Protein AF-I4VJ52-F1 (afdb_monomer)

Foldseek 3Di:
DVLQLLFAKWWKFFFDDPDQDDDPQADEPDSSCVLQRQFPDWDWDWDQDPVGIWIWIFRAHPVQDRRIIITDFPRTPVVSVVVVNVVDDDDDRDVPHDPDPPGQTAAIATWHWDWDDDPSGIYIYIGFDQDDDPRRVVVSVVVCVVSVHYYDHDDHD

Sequence (157 aa):
MRRLPALGCVLYLPGECADTRSPPGWLLGSADLQPLLRTHWLAEVGEVTTEGPREWIECVDVRGATQARLHLLPDTDYLAWDRLLAAGEGVEPPVGWRMSRRFQPRSARLCCFAWRALAGLRVFDGRLASVASMAGQRVAGQVARAEALPLERMAGV

Mean predicted aligned error: 4.53 Å

Structure (mmCIF, N/CA/C/O backbone):
data_AF-I4VJ52-F1
#
_entry.id   AF-I4VJ52-F1
#
loop_
_atom_site.group_PDB
_atom_site.id
_atom_site.type_symbol
_atom_site.label_atom_id
_atom_site.label_alt_id
_atom_site.label_comp_id
_atom_site.label_asym_id
_atom_site.label_entity_id
_atom_site.label_seq_id
_atom_site.pdbx_PDB_ins_code
_atom_site.Cartn_x
_atom_site.Cartn_y
_atom_site.Cartn_z
_atom_site.occupancy
_atom_site.B_iso_or_equiv
_atom_site.auth_seq_id
_atom_site.auth_comp_id
_atom_site.auth_asym_id
_atom_site.auth_atom_id
_atom_site.pdbx_PDB_model_num
ATOM 1 N N . MET A 1 1 ? -7.397 4.352 5.737 1.00 80.25 1 MET A N 1
ATOM 2 C CA . MET A 1 1 ? -7.126 2.964 6.197 1.00 80.25 1 MET A CA 1
ATOM 3 C C . MET A 1 1 ? -8.234 1.949 5.905 1.00 80.25 1 MET A C 1
ATOM 5 O O . MET A 1 1 ? -7.921 0.920 5.326 1.00 80.25 1 MET A O 1
ATOM 9 N N . ARG A 1 2 ? -9.518 2.192 6.230 1.00 84.81 2 ARG A N 1
ATOM 10 C CA . ARG A 1 2 ? -10.614 1.217 5.968 1.00 84.81 2 ARG A CA 1
ATOM 11 C C . ARG A 1 2 ? -10.839 0.854 4.490 1.00 84.81 2 ARG A C 1
ATOM 13 O O . ARG A 1 2 ? -11.455 -0.163 4.210 1.00 84.81 2 ARG A 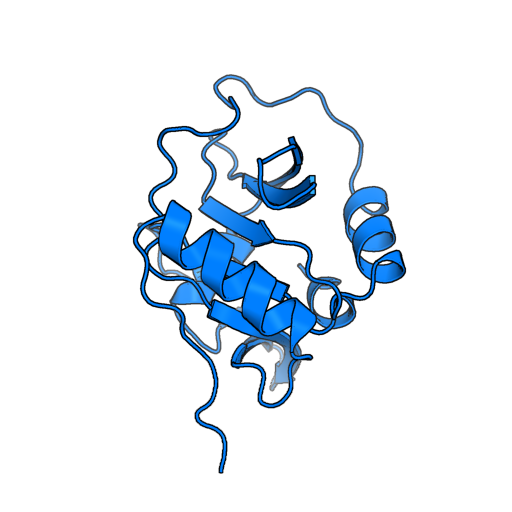O 1
ATOM 20 N N . ARG A 1 3 ? -10.357 1.688 3.565 1.00 90.94 3 ARG A N 1
ATOM 21 C CA . ARG A 1 3 ? -10.479 1.500 2.111 1.00 90.94 3 ARG A CA 1
ATOM 22 C C . ARG A 1 3 ? -9.344 0.668 1.500 1.00 90.94 3 ARG A C 1
ATOM 24 O O . ARG A 1 3 ? -9.490 0.214 0.377 1.00 90.94 3 ARG A O 1
ATOM 31 N N . LEU A 1 4 ? -8.254 0.423 2.238 1.00 92.81 4 LEU A N 1
ATOM 32 C CA . LEU A 1 4 ? -7.091 -0.319 1.735 1.00 92.81 4 LEU A CA 1
ATOM 33 C C . LEU A 1 4 ? -7.408 -1.742 1.237 1.00 92.81 4 LEU A C 1
ATOM 35 O O . LEU A 1 4 ? -6.826 -2.130 0.231 1.00 92.81 4 LEU A O 1
ATOM 39 N N . PRO A 1 5 ? -8.331 -2.516 1.849 1.00 93.81 5 PRO A N 1
ATOM 40 C CA . PRO A 1 5 ? -8.693 -3.834 1.318 1.00 93.81 5 PRO A CA 1
ATOM 41 C C . PRO A 1 5 ? -9.273 -3.819 -0.093 1.00 93.81 5 PRO A C 1
ATOM 43 O O . PRO A 1 5 ? -9.177 -4.819 -0.795 1.00 93.81 5 PRO A O 1
ATOM 46 N N . ALA A 1 6 ? -9.882 -2.705 -0.512 1.00 94.44 6 ALA A N 1
ATOM 47 C CA . ALA A 1 6 ? -10.479 -2.600 -1.837 1.00 94.44 6 ALA A CA 1
ATOM 48 C C . ALA A 1 6 ? -9.430 -2.476 -2.951 1.00 94.44 6 ALA A C 1
ATOM 50 O O . ALA A 1 6 ? -9.772 -2.699 -4.101 1.00 94.44 6 ALA A O 1
ATOM 51 N N . LEU A 1 7 ? -8.171 -2.153 -2.625 1.00 95.12 7 LEU A N 1
ATOM 52 C CA . LEU A 1 7 ? -7.098 -2.000 -3.612 1.00 95.12 7 LEU A CA 1
ATOM 53 C C . LEU A 1 7 ? -6.710 -3.323 -4.289 1.00 95.12 7 LEU A C 1
ATOM 55 O O . LEU A 1 7 ? -6.032 -3.309 -5.310 1.00 95.12 7 LEU A O 1
ATOM 59 N N . GLY A 1 8 ? -7.089 -4.471 -3.722 1.00 93.56 8 GLY A N 1
ATOM 60 C CA . GLY A 1 8 ? -6.570 -5.758 -4.173 1.00 93.56 8 GLY A CA 1
ATOM 61 C C . GLY A 1 8 ? -5.087 -5.903 -3.826 1.00 93.56 8 GLY A C 1
ATOM 62 O O . GLY A 1 8 ? -4.703 -5.708 -2.669 1.00 93.56 8 GLY A O 1
ATOM 63 N N . CYS A 1 9 ? -4.267 -6.275 -4.812 1.00 94.94 9 CYS A N 1
ATOM 64 C CA . CYS A 1 9 ? -2.833 -6.489 -4.630 1.00 94.94 9 CYS A CA 1
ATOM 65 C C . CYS A 1 9 ? -2.053 -5.192 -4.853 1.00 94.94 9 CYS A C 1
ATOM 67 O O . CYS A 1 9 ? -2.191 -4.545 -5.889 1.00 94.94 9 CYS A O 1
ATOM 69 N N . VAL A 1 10 ? -1.175 -4.853 -3.913 1.00 96.88 10 VAL A N 1
ATOM 70 C CA . VAL A 1 10 ? -0.243 -3.723 -4.013 1.00 96.88 10 VAL A CA 1
ATOM 71 C C . VAL A 1 10 ? 1.154 -4.155 -3.590 1.00 96.88 10 VAL A C 1
ATOM 73 O O . VAL A 1 10 ? 1.332 -5.177 -2.920 1.00 96.88 10 VAL A O 1
ATOM 76 N N . LEU A 1 11 ? 2.159 -3.360 -3.949 1.00 97.38 11 LEU A N 1
ATOM 77 C CA . LEU A 1 11 ? 3.478 -3.489 -3.343 1.00 97.38 11 LEU A CA 1
ATOM 78 C C . LEU A 1 11 ? 3.587 -2.505 -2.174 1.00 97.38 11 LEU A C 1
ATOM 80 O O . LEU A 1 11 ? 3.610 -1.290 -2.358 1.00 97.38 11 LEU A O 1
ATOM 84 N N . TYR A 1 12 ? 3.656 -3.049 -0.966 1.00 97.50 12 TYR A N 1
ATOM 85 C CA . TYR A 1 12 ? 3.771 -2.305 0.277 1.00 97.50 12 TYR A CA 1
ATOM 86 C C . TYR A 1 12 ? 5.220 -2.223 0.750 1.00 97.50 12 TYR A C 1
ATOM 88 O O . TYR A 1 12 ? 5.874 -3.245 0.952 1.00 97.50 12 TYR A O 1
ATOM 96 N N . LEU A 1 13 ? 5.702 -1.004 0.971 1.00 96.81 13 LEU A N 1
ATOM 97 C CA . LEU A 1 13 ? 7.017 -0.714 1.530 1.00 96.81 13 LEU A CA 1
ATOM 98 C C . LEU A 1 13 ? 6.825 -0.057 2.908 1.00 96.81 13 LEU A C 1
ATOM 100 O O . LEU A 1 13 ? 6.537 1.144 2.968 1.00 96.81 13 LEU A O 1
ATOM 104 N N . PRO A 1 14 ? 6.937 -0.804 4.023 1.00 95.50 14 PRO A N 1
ATOM 105 C CA . PRO A 1 14 ? 6.915 -0.226 5.363 1.00 95.50 14 PRO A CA 1
ATOM 106 C C . PRO A 1 14 ? 8.232 0.494 5.669 1.00 95.50 14 PRO A C 1
ATOM 108 O O . PRO A 1 14 ? 9.314 -0.063 5.471 1.00 95.50 14 PRO A O 1
ATOM 111 N N . GLY A 1 15 ? 8.148 1.716 6.189 1.00 92.31 15 GLY A N 1
ATOM 112 C CA . GLY A 1 15 ? 9.276 2.392 6.825 1.00 92.31 15 GLY A CA 1
ATOM 113 C C . GLY A 1 15 ? 9.446 1.987 8.285 1.00 92.31 15 GLY A C 1
ATOM 114 O O . GLY A 1 15 ? 8.669 1.210 8.846 1.00 92.31 15 GLY A O 1
ATOM 115 N N . GLU A 1 16 ? 10.462 2.553 8.926 1.00 85.69 16 GLU A N 1
ATOM 116 C CA . GLU A 1 16 ? 10.641 2.408 10.366 1.00 85.69 16 GLU A CA 1
ATOM 117 C C . GLU A 1 16 ? 9.589 3.203 11.142 1.00 85.69 16 GLU A C 1
ATOM 119 O O . GLU A 1 16 ? 9.484 4.421 11.014 1.00 85.69 16 GLU A O 1
ATOM 124 N N . CYS A 1 17 ? 8.839 2.514 12.004 1.00 81.44 17 CYS A N 1
ATOM 125 C CA . CYS A 1 17 ? 7.945 3.156 12.957 1.00 81.44 17 CYS A CA 1
ATOM 126 C C . CYS A 1 17 ? 8.469 2.940 14.377 1.00 81.44 17 CYS A C 1
ATOM 128 O O . CYS A 1 17 ? 8.435 1.824 14.894 1.00 81.44 17 CYS A O 1
ATOM 130 N N . ALA A 1 18 ? 8.932 4.016 15.018 1.00 77.25 18 ALA A N 1
ATOM 131 C CA . ALA A 1 18 ? 9.420 3.954 16.395 1.00 77.25 18 ALA A CA 1
ATOM 132 C C . ALA A 1 18 ? 8.300 3.652 17.411 1.00 77.25 18 ALA A C 1
ATOM 134 O O . ALA A 1 18 ? 8.554 3.027 18.438 1.00 77.25 18 ALA A O 1
ATOM 135 N N . ASP A 1 19 ? 7.057 4.077 17.140 1.00 81.94 19 ASP A N 1
ATOM 136 C CA . ASP A 1 19 ? 5.917 3.830 18.032 1.00 81.94 19 ASP A CA 1
ATOM 137 C C . ASP A 1 19 ? 5.071 2.639 17.563 1.00 81.94 19 ASP A C 1
ATOM 139 O O . ASP A 1 19 ? 4.121 2.784 16.784 1.00 81.94 19 ASP A O 1
ATOM 143 N N . THR A 1 20 ? 5.390 1.474 18.124 1.00 81.62 20 THR A N 1
ATOM 144 C CA . THR A 1 20 ? 4.750 0.175 17.869 1.00 81.62 20 THR A CA 1
ATOM 145 C C . THR A 1 20 ? 3.390 -0.004 18.547 1.00 81.62 20 THR A C 1
ATOM 147 O O . THR A 1 20 ? 2.761 -1.053 18.406 1.00 81.62 20 THR A O 1
ATOM 150 N N . ARG A 1 21 ? 2.895 0.993 19.294 1.00 84.31 21 ARG A N 1
ATOM 151 C CA . ARG A 1 21 ? 1.606 0.875 19.988 1.00 84.31 21 ARG A CA 1
ATOM 152 C C . ARG A 1 21 ? 0.455 1.032 19.005 1.00 84.31 21 ARG A C 1
ATOM 154 O O . ARG A 1 21 ? 0.299 2.069 18.361 1.00 84.31 21 ARG A O 1
ATOM 161 N N . SER A 1 22 ? -0.407 0.028 18.921 1.00 83.94 22 SER A N 1
ATOM 162 C CA . SER A 1 22 ? -1.643 0.152 18.149 1.00 83.94 22 SER A CA 1
ATOM 163 C C . SER A 1 22 ? -2.578 1.196 18.787 1.00 83.94 22 SER A C 1
ATOM 165 O O . SER A 1 22 ? -2.686 1.249 20.015 1.00 83.94 22 SER A O 1
ATOM 167 N N . PRO A 1 23 ? -3.262 2.041 17.991 1.00 84.19 23 PRO A N 1
ATOM 168 C CA . PRO A 1 23 ? -4.276 2.949 18.514 1.00 84.19 23 PRO A CA 1
ATOM 169 C C . PRO A 1 23 ? -5.400 2.187 19.240 1.00 84.19 23 PRO A C 1
ATOM 171 O O . PRO A 1 23 ? -5.693 1.043 18.880 1.00 84.19 23 PRO A O 1
ATOM 174 N N . PRO A 1 24 ? -6.098 2.810 20.206 1.00 87.69 24 PRO A N 1
ATOM 175 C CA . PRO A 1 24 ? -7.189 2.160 20.925 1.00 87.69 24 PRO A CA 1
ATOM 176 C C . PRO A 1 24 ? -8.251 1.547 19.996 1.00 87.69 24 PRO A C 1
ATOM 178 O O . PRO A 1 24 ? -8.702 2.158 19.018 1.00 87.69 24 PRO A O 1
ATOM 181 N N . GLY A 1 25 ? -8.657 0.314 20.308 1.00 89.88 25 GLY A N 1
ATOM 182 C CA . GLY A 1 25 ? -9.644 -0.437 19.530 1.00 89.88 25 GLY A CA 1
ATOM 183 C C . GLY A 1 25 ? -9.121 -1.000 18.205 1.00 89.88 25 GLY A C 1
ATOM 184 O O . GLY A 1 25 ? -9.934 -1.359 17.349 1.00 89.88 25 GLY A O 1
ATOM 185 N N . TRP A 1 26 ? -7.799 -1.053 18.014 1.00 90.56 26 TRP A N 1
ATOM 186 C CA . TRP A 1 26 ? -7.155 -1.703 16.876 1.00 90.56 26 TRP A CA 1
ATOM 187 C C . TRP A 1 26 ? -6.261 -2.857 17.300 1.00 90.56 26 TRP A C 1
ATOM 189 O O . TRP A 1 26 ? -5.555 -2.779 18.301 1.00 90.56 26 TRP A O 1
ATOM 199 N N . LEU A 1 27 ? -6.261 -3.895 16.473 1.00 92.38 27 LEU A N 1
ATOM 200 C CA . LEU A 1 27 ? -5.335 -5.011 16.535 1.00 92.38 27 LEU A CA 1
ATOM 201 C C . LEU A 1 27 ? -4.680 -5.166 15.161 1.00 92.38 27 LEU A C 1
ATOM 203 O O . LEU A 1 27 ? -5.375 -5.245 14.149 1.00 92.38 27 LEU A O 1
ATOM 207 N N . LEU A 1 28 ? -3.353 -5.201 15.120 1.00 92.69 28 LEU A N 1
ATOM 208 C CA . LEU A 1 28 ? -2.605 -5.425 13.888 1.00 92.69 28 LEU A CA 1
ATOM 209 C C . LEU A 1 28 ? -2.243 -6.902 13.734 1.00 92.69 28 LEU A C 1
ATOM 211 O O . LEU A 1 28 ? -1.798 -7.534 14.688 1.00 92.69 28 LEU A O 1
ATOM 215 N N . GLY A 1 29 ? -2.404 -7.440 12.524 1.00 90.75 29 GLY A N 1
ATOM 216 C CA . GLY A 1 29 ? -1.938 -8.786 12.170 1.00 90.75 29 GLY A CA 1
ATOM 217 C C . GLY A 1 29 ? -0.411 -8.893 12.063 1.00 90.75 29 GLY A C 1
ATOM 218 O O . GLY A 1 29 ? 0.137 -9.983 12.189 1.00 90.75 29 GLY A O 1
ATOM 219 N N . SER A 1 30 ? 0.278 -7.764 11.865 1.00 89.81 30 SER A N 1
ATOM 220 C CA . SER A 1 30 ? 1.739 -7.662 11.814 1.00 89.81 30 SER A CA 1
ATOM 221 C C . SER A 1 30 ? 2.200 -6.277 12.277 1.00 89.81 30 SER A C 1
ATOM 223 O O . SER A 1 30 ? 1.533 -5.277 11.999 1.00 89.81 30 SER A O 1
ATOM 225 N N . ALA A 1 31 ? 3.360 -6.209 12.938 1.00 89.00 31 ALA A N 1
ATOM 226 C CA . ALA A 1 31 ? 3.984 -4.952 13.360 1.00 89.00 31 ALA A CA 1
ATOM 227 C C . ALA A 1 31 ? 4.326 -4.039 12.171 1.00 89.00 31 ALA A C 1
ATOM 229 O O . ALA A 1 31 ? 4.249 -2.817 12.289 1.00 89.00 31 ALA A O 1
ATOM 230 N N . ASP A 1 32 ? 4.600 -4.621 11.003 1.00 90.75 32 ASP A N 1
ATOM 231 C CA . ASP A 1 32 ? 4.930 -3.865 9.795 1.00 90.75 32 ASP A CA 1
ATOM 232 C C . ASP A 1 32 ? 3.754 -3.044 9.267 1.00 90.75 32 ASP A C 1
ATOM 234 O O . ASP A 1 32 ? 3.969 -2.190 8.428 1.00 90.75 32 ASP A O 1
ATOM 238 N N . LEU A 1 33 ? 2.521 -3.254 9.746 1.00 93.12 33 LEU A N 1
ATOM 239 C CA . LEU A 1 33 ? 1.353 -2.444 9.372 1.00 93.12 33 LEU A CA 1
ATOM 240 C C . LEU A 1 33 ? 1.213 -1.168 10.210 1.00 93.12 33 LEU A C 1
ATOM 242 O O . LEU A 1 33 ? 0.382 -0.309 9.903 1.00 93.12 33 LEU A O 1
ATOM 246 N N . GLN A 1 34 ? 2.011 -1.028 11.268 1.00 92.25 34 GLN A N 1
ATOM 247 C CA . GLN A 1 34 ? 1.977 0.124 12.159 1.00 92.25 34 GLN A CA 1
ATOM 248 C C . GLN A 1 34 ? 2.166 1.472 11.431 1.00 92.25 34 GLN A C 1
ATOM 250 O O . GLN A 1 34 ? 1.397 2.392 11.734 1.00 92.25 34 GLN A O 1
ATOM 255 N N . PRO A 1 35 ? 3.081 1.617 10.446 1.00 92.88 35 PRO A N 1
ATOM 256 C CA . PRO A 1 35 ? 3.229 2.853 9.676 1.00 92.88 35 PRO A CA 1
ATOM 257 C C . PRO A 1 35 ? 1.924 3.354 9.034 1.00 92.88 35 PRO A C 1
ATOM 259 O O . PRO A 1 35 ? 1.644 4.554 9.030 1.00 92.88 35 PRO A O 1
ATOM 262 N N . LEU A 1 36 ? 1.072 2.438 8.556 1.00 93.75 36 LEU A N 1
ATOM 263 C CA . LEU A 1 36 ? -0.209 2.785 7.931 1.00 93.75 36 LEU A CA 1
ATOM 264 C C . LEU A 1 36 ? -1.201 3.382 8.941 1.00 93.75 36 LEU A C 1
ATOM 266 O O . LEU A 1 36 ? -1.990 4.259 8.601 1.00 93.75 36 LEU A O 1
ATOM 270 N N . LEU A 1 37 ? -1.154 2.970 10.212 1.00 90.06 37 LEU A N 1
ATOM 271 C CA . LEU A 1 37 ? -2.015 3.553 11.250 1.00 90.06 37 LEU A CA 1
ATOM 272 C C . LEU A 1 37 ? -1.543 4.926 11.738 1.00 90.06 37 LEU A C 1
ATOM 274 O O . LEU A 1 37 ? -2.322 5.645 12.361 1.00 90.06 37 LEU A O 1
ATOM 278 N N . ARG A 1 38 ? -0.287 5.295 11.467 1.00 89.25 38 ARG A N 1
ATOM 279 C CA . ARG A 1 38 ? 0.271 6.625 11.770 1.00 89.25 38 ARG A CA 1
ATOM 280 C C . ARG A 1 38 ? 0.074 7.632 10.650 1.00 89.25 38 ARG A C 1
ATOM 282 O O . ARG A 1 38 ? 0.395 8.805 10.816 1.00 89.25 38 ARG A O 1
ATOM 289 N N . THR A 1 39 ? -0.449 7.168 9.526 1.00 91.62 39 THR A N 1
ATOM 290 C CA . THR A 1 39 ? -0.689 7.994 8.356 1.00 91.62 39 THR A CA 1
ATOM 291 C C . THR A 1 39 ? -1.769 9.019 8.657 1.00 91.62 39 THR A C 1
ATOM 293 O O . THR A 1 39 ? -2.891 8.667 9.030 1.00 91.62 39 THR A O 1
ATOM 296 N N . HIS A 1 40 ? -1.417 10.282 8.475 1.00 91.81 40 HIS A N 1
ATOM 297 C CA . HIS A 1 40 ? -2.324 11.410 8.572 1.00 91.81 40 HIS A CA 1
ATOM 298 C C . HIS A 1 40 ? -2.664 11.968 7.188 1.00 91.81 40 HIS A C 1
ATOM 300 O O . HIS A 1 40 ? -3.834 12.226 6.918 1.00 91.81 40 HIS A O 1
ATOM 306 N N . TRP A 1 41 ? -1.675 12.043 6.294 1.00 93.00 41 TRP A N 1
ATOM 307 C CA . TRP A 1 41 ? -1.852 12.479 4.910 1.00 93.00 41 TRP A CA 1
ATOM 308 C C . TRP A 1 41 ? -1.458 11.381 3.924 1.00 93.00 41 TRP A C 1
ATOM 310 O O . TRP A 1 41 ? -0.603 10.541 4.211 1.00 93.00 41 TRP A O 1
ATOM 320 N N . LEU A 1 42 ? -2.087 11.404 2.751 1.00 94.31 42 LEU A N 1
ATOM 321 C CA . LEU A 1 42 ? -1.699 10.601 1.597 1.00 94.31 42 LEU A CA 1
ATOM 322 C C . LEU A 1 42 ? -1.181 11.557 0.530 1.00 94.31 42 LEU A C 1
ATOM 324 O O . LEU A 1 42 ? -1.869 12.521 0.200 1.00 94.31 42 LEU A O 1
ATOM 328 N N . ALA A 1 43 ? 0.008 11.291 0.006 1.00 93.00 43 ALA A N 1
ATOM 329 C CA . ALA A 1 43 ? 0.544 12.020 -1.132 1.00 93.00 43 ALA A CA 1
ATOM 330 C C . ALA A 1 43 ? 0.688 11.061 -2.308 1.00 93.00 43 ALA A C 1
ATOM 332 O O . ALA A 1 43 ? 1.423 10.077 -2.226 1.00 93.00 43 ALA A O 1
ATOM 333 N N . GLU A 1 44 ? -0.036 11.341 -3.382 1.00 93.38 44 GLU A N 1
ATOM 334 C CA . GLU A 1 44 ? 0.133 10.647 -4.650 1.00 93.38 44 GLU A CA 1
ATOM 335 C C . GLU A 1 44 ? 1.408 11.139 -5.337 1.00 93.38 44 GLU A C 1
ATOM 337 O O . GLU A 1 44 ? 1.684 12.340 -5.394 1.00 93.38 44 GLU A O 1
ATOM 342 N N . VAL A 1 45 ? 2.212 10.197 -5.820 1.00 93.56 45 VAL A N 1
ATOM 343 C CA . VAL A 1 45 ? 3.491 10.465 -6.467 1.00 93.56 45 VAL A CA 1
ATOM 344 C C . VAL A 1 45 ? 3.615 9.595 -7.710 1.00 93.56 45 VAL A C 1
ATOM 346 O O . VAL A 1 45 ? 3.266 8.415 -7.694 1.00 93.56 45 VAL A O 1
ATOM 349 N N . GLY A 1 46 ? 4.152 10.181 -8.778 1.00 92.31 46 GLY 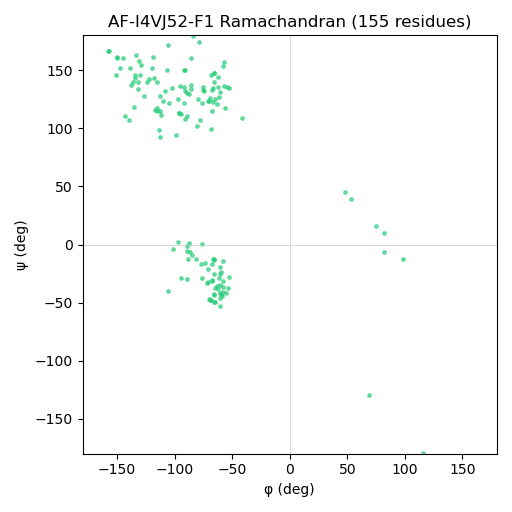A N 1
ATOM 350 C CA . GLY A 1 46 ? 4.460 9.490 -10.021 1.00 92.31 46 GLY A CA 1
ATOM 351 C C . GLY A 1 46 ? 5.886 9.772 -10.485 1.00 92.31 46 GLY A C 1
ATOM 352 O O . GLY A 1 46 ? 6.400 10.879 -10.318 1.00 92.31 46 GLY A O 1
ATOM 353 N N . GLU A 1 47 ? 6.518 8.778 -11.098 1.00 92.50 47 GLU A N 1
ATOM 354 C CA . GLU A 1 47 ? 7.825 8.897 -11.744 1.00 92.50 47 GLU A CA 1
ATOM 355 C C . GLU A 1 47 ? 7.826 8.142 -13.075 1.00 92.50 47 GLU A C 1
ATOM 357 O O . GLU A 1 47 ? 7.343 7.014 -13.169 1.00 92.50 47 GLU A O 1
ATOM 362 N N . VAL A 1 48 ? 8.409 8.743 -14.113 1.00 90.25 48 VAL A N 1
ATOM 363 C CA . VAL A 1 48 ? 8.656 8.062 -15.389 1.00 90.25 48 VA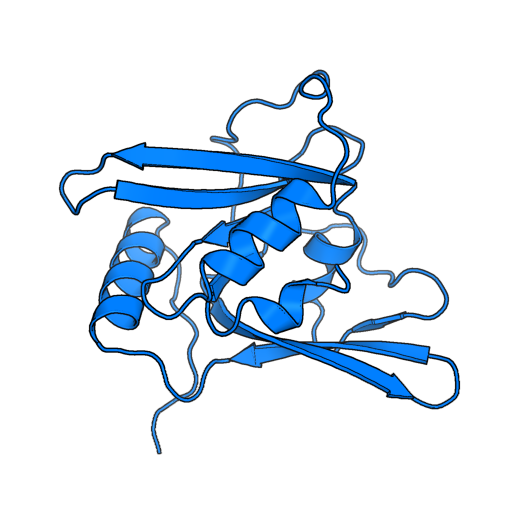L A CA 1
ATOM 364 C C . VAL A 1 48 ? 10.087 7.538 -15.388 1.00 90.25 48 VAL A C 1
ATOM 366 O O . VAL A 1 48 ? 11.040 8.314 -15.396 1.00 90.25 48 VAL A O 1
ATOM 369 N N . THR A 1 49 ? 10.236 6.214 -15.383 1.00 88.50 49 THR A N 1
ATOM 370 C CA . THR A 1 49 ? 11.538 5.529 -15.400 1.00 88.50 49 THR A CA 1
ATOM 371 C C . THR A 1 49 ? 11.830 4.927 -16.776 1.00 88.50 49 THR A C 1
ATOM 373 O O . THR A 1 49 ? 10.947 4.852 -17.630 1.00 88.50 49 THR A O 1
ATOM 376 N N . THR A 1 50 ? 13.050 4.422 -16.989 1.00 88.25 50 THR A N 1
ATOM 377 C CA . THR A 1 50 ? 13.396 3.656 -18.205 1.00 88.25 50 THR A CA 1
ATOM 378 C C . THR A 1 50 ? 12.549 2.393 -18.375 1.00 88.25 50 THR A C 1
ATOM 380 O O . THR A 1 50 ? 12.372 1.919 -19.490 1.00 88.25 50 THR A O 1
ATOM 383 N N . GLU A 1 51 ? 12.002 1.867 -17.277 1.00 86.25 51 GLU A N 1
ATOM 384 C CA . GLU A 1 51 ? 11.142 0.680 -17.253 1.00 86.25 51 GLU A CA 1
ATOM 385 C C . GLU A 1 51 ? 9.650 1.014 -17.427 1.00 86.25 51 GLU A C 1
ATOM 387 O O . GLU A 1 51 ? 8.817 0.108 -17.433 1.00 86.25 51 GLU A O 1
ATOM 392 N N . GLY A 1 52 ? 9.305 2.302 -17.547 1.00 86.94 52 GLY A N 1
ATOM 393 C CA . GLY A 1 52 ? 7.933 2.796 -17.635 1.00 86.94 52 GLY A CA 1
ATOM 394 C C . GLY A 1 52 ? 7.509 3.675 -16.450 1.00 86.94 52 GLY A C 1
ATOM 395 O O . GLY A 1 52 ? 8.316 3.948 -15.547 1.00 86.94 52 GLY A O 1
ATOM 396 N N . PRO A 1 53 ? 6.250 4.153 -16.463 1.00 90.44 53 PRO A N 1
ATOM 397 C CA . PRO A 1 53 ? 5.690 4.948 -15.379 1.00 90.44 53 PRO A CA 1
ATOM 398 C C . PRO A 1 53 ? 5.514 4.108 -14.112 1.00 90.44 53 PRO A C 1
ATOM 400 O O . PRO A 1 53 ? 5.213 2.914 -14.163 1.00 90.44 53 PRO A O 1
ATOM 403 N N . ARG A 1 54 ? 5.709 4.751 -12.965 1.00 91.94 54 ARG A N 1
ATOM 404 C CA . ARG A 1 54 ? 5.487 4.193 -11.634 1.00 91.94 54 ARG A CA 1
ATOM 405 C C . ARG A 1 54 ? 4.671 5.181 -10.833 1.00 91.94 54 ARG A C 1
ATOM 407 O O . ARG A 1 54 ? 5.014 6.357 -10.789 1.00 91.94 54 ARG A O 1
ATOM 414 N N . GLU A 1 55 ? 3.651 4.677 -10.162 1.00 95.00 55 GLU A N 1
ATOM 415 C CA . GLU A 1 55 ? 2.781 5.466 -9.299 1.00 95.00 55 GLU A CA 1
ATOM 416 C C . GLU A 1 55 ? 2.775 4.850 -7.905 1.00 95.00 55 GLU A C 1
ATOM 418 O O . GLU A 1 55 ? 2.795 3.623 -7.738 1.00 95.00 55 GLU A O 1
ATOM 423 N N . TRP A 1 56 ? 2.803 5.699 -6.887 1.00 96.06 56 TRP A N 1
ATOM 424 C CA . TRP A 1 56 ? 2.699 5.268 -5.505 1.00 96.06 56 TRP A CA 1
ATOM 425 C C . TRP A 1 56 ? 2.040 6.321 -4.626 1.00 96.06 56 TRP A C 1
ATOM 427 O O . TRP A 1 56 ? 2.011 7.507 -4.937 1.00 96.06 56 TRP A O 1
ATOM 437 N N . ILE A 1 57 ? 1.543 5.868 -3.481 1.00 95.88 57 ILE A N 1
ATOM 438 C CA . ILE A 1 57 ? 1.071 6.722 -2.400 1.00 95.88 57 ILE A CA 1
ATOM 439 C C . ILE A 1 57 ? 2.116 6.710 -1.296 1.00 95.88 57 ILE A C 1
ATOM 441 O O . ILE A 1 57 ? 2.425 5.658 -0.730 1.00 95.88 57 ILE A O 1
ATOM 445 N N . GLU A 1 58 ? 2.629 7.885 -0.951 1.00 95.12 58 GLU A N 1
ATOM 446 C CA . GLU A 1 58 ? 3.338 8.099 0.301 1.00 95.12 58 GLU A CA 1
ATOM 447 C C . GLU A 1 58 ? 2.332 8.275 1.442 1.00 95.12 58 GLU A C 1
ATOM 449 O O . GLU A 1 58 ? 1.442 9.123 1.412 1.00 95.12 58 GLU A O 1
ATOM 454 N N . CYS A 1 59 ? 2.493 7.453 2.470 1.00 94.69 59 CYS A N 1
ATOM 455 C CA . CYS A 1 59 ? 1.750 7.526 3.715 1.00 94.69 59 CYS A CA 1
ATOM 456 C C . CYS A 1 59 ? 2.521 8.418 4.692 1.00 94.69 59 CYS A C 1
ATOM 458 O O . CYS A 1 59 ? 3.570 8.008 5.187 1.00 94.69 59 CYS A O 1
ATOM 460 N N . VAL A 1 60 ? 2.033 9.629 4.956 1.00 92.62 60 VAL A N 1
ATOM 461 C CA . VAL A 1 60 ? 2.771 10.678 5.677 1.00 92.62 60 VAL A CA 1
ATOM 462 C C . VAL A 1 60 ? 2.184 10.883 7.075 1.00 92.62 60 VAL A C 1
ATOM 464 O O . VAL A 1 60 ? 0.966 10.982 7.228 1.00 92.62 60 VAL A O 1
ATOM 467 N N . ASP A 1 61 ? 3.026 10.923 8.109 1.00 90.69 61 ASP A N 1
ATOM 468 C CA . ASP A 1 61 ? 2.595 11.209 9.487 1.00 90.69 61 ASP A CA 1
ATOM 469 C C . ASP A 1 61 ? 2.361 12.702 9.744 1.00 90.69 61 ASP A C 1
ATOM 471 O O . ASP A 1 61 ? 2.705 13.540 8.921 1.00 90.69 61 ASP A O 1
ATOM 475 N N . VAL A 1 62 ? 1.846 13.041 10.931 1.00 89.81 62 VAL A N 1
ATOM 476 C CA . VAL A 1 62 ? 1.579 14.424 11.384 1.00 89.81 62 VAL A CA 1
ATOM 477 C C . VAL A 1 62 ? 2.805 15.353 11.400 1.00 89.81 62 VAL A C 1
ATOM 479 O O . VAL A 1 62 ? 2.647 16.563 11.526 1.00 89.81 62 VAL A O 1
ATOM 482 N N . ARG A 1 63 ? 4.027 14.814 11.307 1.00 88.50 63 ARG A N 1
ATOM 483 C CA . ARG A 1 63 ? 5.285 15.578 11.279 1.00 88.50 63 ARG A CA 1
ATOM 484 C C . ARG A 1 63 ? 5.791 15.790 9.848 1.00 88.50 63 ARG A C 1
ATOM 486 O O . ARG A 1 63 ? 6.867 16.357 9.677 1.00 88.50 63 ARG A O 1
ATOM 493 N N . GLY A 1 64 ? 5.051 15.325 8.840 1.00 88.94 64 GLY A N 1
ATOM 494 C CA . GLY A 1 64 ? 5.434 15.409 7.433 1.00 88.94 64 GLY A CA 1
ATOM 495 C C . GLY A 1 64 ? 6.408 14.314 6.985 1.00 88.94 64 GLY A C 1
ATOM 496 O O . GLY A 1 64 ? 6.941 14.402 5.880 1.00 88.94 64 GLY A O 1
ATOM 497 N N . ALA A 1 65 ? 6.661 13.287 7.805 1.00 89.69 65 ALA A N 1
ATOM 498 C CA . ALA A 1 65 ? 7.566 12.197 7.451 1.00 89.69 65 ALA A CA 1
ATOM 499 C C . ALA A 1 65 ? 6.821 11.044 6.763 1.00 89.69 65 ALA A C 1
ATOM 501 O O . ALA A 1 65 ? 5.798 10.563 7.256 1.00 89.69 65 ALA A O 1
ATOM 502 N N . THR A 1 66 ? 7.361 10.565 5.640 1.00 93.12 66 THR A N 1
ATOM 503 C CA . THR A 1 66 ? 6.869 9.368 4.944 1.00 93.12 66 THR A CA 1
ATOM 504 C C . THR A 1 66 ? 7.131 8.131 5.801 1.00 93.12 66 THR A C 1
ATOM 506 O O . THR A 1 66 ? 8.277 7.773 6.055 1.00 93.12 66 THR A O 1
ATOM 509 N N . GLN A 1 67 ? 6.057 7.485 6.246 1.00 93.06 67 GLN A N 1
ATOM 510 C CA . GLN A 1 67 ? 6.069 6.292 7.091 1.00 93.06 67 GLN A CA 1
ATOM 511 C C . GLN A 1 67 ? 5.978 5.007 6.266 1.00 93.06 67 GLN A C 1
ATOM 513 O O . GLN A 1 67 ? 6.479 3.965 6.679 1.00 93.06 67 GLN A O 1
ATOM 518 N N . ALA A 1 68 ? 5.344 5.056 5.097 1.00 95.50 68 ALA A N 1
ATOM 519 C CA . ALA A 1 68 ? 5.283 3.929 4.178 1.00 95.50 68 ALA A CA 1
ATOM 520 C C . ALA A 1 68 ? 5.006 4.374 2.742 1.00 95.50 68 ALA A C 1
ATOM 522 O O . ALA A 1 68 ? 4.559 5.500 2.509 1.00 95.50 68 ALA A O 1
ATOM 523 N N . ARG A 1 69 ? 5.208 3.455 1.795 1.00 96.50 69 ARG A N 1
ATOM 524 C CA . ARG A 1 69 ? 4.752 3.587 0.410 1.00 96.50 69 ARG A CA 1
ATOM 525 C C . ARG A 1 69 ? 3.846 2.429 0.016 1.00 96.50 69 ARG A C 1
ATOM 527 O O . ARG A 1 69 ? 4.075 1.284 0.405 1.00 96.50 69 ARG A O 1
ATOM 534 N N . LEU A 1 70 ? 2.828 2.737 -0.774 1.00 97.38 70 LEU A N 1
ATOM 535 C CA . LEU A 1 70 ? 2.006 1.764 -1.487 1.00 97.38 70 LEU A CA 1
ATOM 536 C C . LEU A 1 70 ? 2.235 2.006 -2.969 1.00 97.38 70 LEU A C 1
ATOM 538 O O . LEU A 1 70 ? 1.888 3.080 -3.432 1.00 97.38 70 LEU A O 1
ATOM 542 N N . HIS A 1 71 ? 2.830 1.069 -3.696 1.00 97.00 71 HIS A N 1
ATOM 543 C CA . HIS A 1 71 ? 2.996 1.195 -5.142 1.00 97.00 71 HIS A CA 1
ATOM 544 C C . HIS A 1 71 ? 1.820 0.550 -5.866 1.00 97.00 71 HIS A C 1
ATOM 546 O O . HIS A 1 71 ? 1.406 -0.568 -5.528 1.00 97.00 71 HIS A O 1
ATOM 552 N N . LEU A 1 72 ? 1.330 1.263 -6.877 1.00 96.06 72 LEU A N 1
ATOM 553 C CA . LEU A 1 72 ? 0.344 0.772 -7.820 1.00 96.06 72 LEU A CA 1
ATOM 554 C C . LEU A 1 72 ? 0.975 -0.340 -8.667 1.00 96.06 72 LEU A C 1
ATOM 556 O O . LEU A 1 72 ? 2.095 -0.214 -9.167 1.00 96.06 72 LEU A O 1
ATOM 560 N N . LEU A 1 73 ? 0.251 -1.442 -8.818 1.00 96.00 73 LEU A N 1
ATOM 561 C CA . LEU A 1 73 ? 0.611 -2.560 -9.681 1.00 96.00 73 LEU A CA 1
ATOM 562 C C . LEU A 1 73 ? -0.466 -2.751 -10.756 1.00 96.00 73 LEU A C 1
ATOM 564 O O . LEU A 1 73 ? -1.607 -2.348 -10.551 1.00 96.00 73 LEU A O 1
ATOM 568 N N . PRO A 1 74 ? -0.157 -3.457 -11.859 1.00 94.00 74 PRO A N 1
ATOM 569 C CA . PRO A 1 74 ? -1.165 -3.914 -12.818 1.00 94.00 74 PRO A CA 1
ATOM 570 C C . PRO A 1 74 ? -2.329 -4.699 -12.188 1.00 94.00 74 PRO A C 1
ATOM 572 O O . PRO A 1 74 ? -3.427 -4.712 -12.729 1.00 94.00 74 PRO A O 1
ATOM 575 N N . ASP A 1 75 ? -2.081 -5.366 -11.057 1.00 93.88 75 ASP A N 1
ATOM 576 C CA . ASP A 1 75 ? -3.067 -6.134 -10.286 1.00 93.88 75 ASP A CA 1
ATOM 577 C C . ASP A 1 75 ? -3.858 -5.285 -9.273 1.00 93.88 75 ASP A C 1
ATOM 579 O O . ASP A 1 75 ? -4.761 -5.799 -8.609 1.00 93.88 75 ASP A O 1
ATOM 583 N N . THR A 1 76 ? -3.499 -4.011 -9.096 1.00 95.94 76 THR A N 1
ATOM 584 C CA . THR A 1 76 ? -4.209 -3.102 -8.195 1.00 95.94 76 THR A CA 1
ATOM 585 C C . THR A 1 76 ? -5.524 -2.664 -8.837 1.00 95.94 76 THR A C 1
ATOM 587 O O . THR A 1 76 ? -5.562 -2.296 -10.010 1.00 95.94 76 THR A O 1
ATOM 590 N N . ASP A 1 77 ? -6.612 -2.660 -8.065 1.00 96.25 77 ASP A N 1
ATOM 591 C CA . ASP A 1 77 ? -7.874 -2.052 -8.497 1.00 96.25 77 ASP A CA 1
ATOM 592 C C . ASP A 1 77 ? -7.689 -0.528 -8.572 1.00 96.25 77 ASP A C 1
ATOM 594 O O . ASP A 1 77 ? -7.744 0.180 -7.561 1.00 96.25 77 ASP A O 1
ATOM 598 N N . TYR A 1 78 ? -7.459 -0.030 -9.789 1.00 94.56 78 TYR A N 1
ATOM 599 C CA . TYR A 1 78 ? -7.236 1.389 -10.065 1.00 94.56 78 TYR A CA 1
ATOM 600 C C . TYR A 1 78 ? -8.430 2.263 -9.654 1.00 94.56 78 TYR A C 1
ATOM 602 O O . TYR A 1 78 ? -8.265 3.348 -9.108 1.00 94.56 78 TYR A O 1
ATOM 610 N N . LEU A 1 79 ? -9.664 1.769 -9.794 1.00 96.38 79 LEU A N 1
ATOM 611 C CA . LEU A 1 79 ? -10.836 2.528 -9.351 1.00 96.38 79 LEU A CA 1
ATOM 612 C C . LEU A 1 79 ? -10.914 2.596 -7.825 1.00 96.38 79 LEU A C 1
ATOM 614 O O . LEU A 1 79 ? -11.469 3.545 -7.268 1.00 96.38 79 LEU A O 1
ATOM 618 N N . ALA A 1 80 ? -10.449 1.567 -7.115 1.00 96.12 80 ALA A N 1
ATOM 619 C CA . ALA A 1 80 ? -10.338 1.607 -5.660 1.00 96.12 80 ALA A CA 1
ATOM 620 C C . ALA A 1 80 ? -9.200 2.523 -5.193 1.00 96.12 80 ALA A C 1
ATOM 622 O O . ALA A 1 80 ? -9.344 3.155 -4.144 1.00 96.12 80 ALA A O 1
ATOM 623 N N . TRP A 1 81 ? -8.116 2.613 -5.966 1.00 95.44 81 TRP A N 1
ATOM 624 C CA . TRP A 1 81 ? -7.024 3.564 -5.767 1.00 95.44 81 TRP A CA 1
ATOM 625 C C . TRP A 1 81 ? -7.515 5.011 -5.854 1.00 95.44 81 TRP A C 1
ATOM 627 O O . TRP A 1 81 ? -7.398 5.754 -4.878 1.00 95.44 81 TRP A O 1
ATOM 637 N N . ASP A 1 82 ? -8.209 5.365 -6.935 1.00 94.50 82 ASP A N 1
ATOM 638 C CA . ASP A 1 82 ? -8.803 6.696 -7.098 1.00 94.50 82 ASP A CA 1
ATOM 639 C C . ASP A 1 82 ? -9.789 7.012 -5.970 1.00 94.50 82 ASP A C 1
ATOM 641 O O . ASP A 1 82 ? -9.751 8.078 -5.356 1.00 94.50 82 ASP A O 1
ATOM 645 N N . ARG A 1 83 ? -10.650 6.050 -5.609 1.00 95.06 83 ARG A N 1
ATOM 646 C CA . ARG A 1 83 ? -11.597 6.200 -4.489 1.00 95.06 83 ARG A CA 1
ATOM 647 C C . ARG A 1 83 ? -10.915 6.318 -3.125 1.00 95.06 83 ARG A C 1
ATOM 649 O O . ARG A 1 83 ? -11.538 6.830 -2.192 1.00 95.06 83 ARG A O 1
ATOM 656 N N . LEU A 1 84 ? -9.702 5.791 -2.953 1.00 93.94 84 LEU A N 1
ATOM 657 C CA . LEU A 1 84 ? -8.925 5.966 -1.727 1.00 93.94 84 LEU A CA 1
ATOM 658 C C . LEU A 1 84 ? -8.442 7.412 -1.615 1.00 93.94 84 LEU A C 1
ATOM 660 O O . LEU A 1 84 ? -8.605 8.001 -0.546 1.00 93.94 84 LEU A O 1
ATOM 664 N N . LEU A 1 85 ? -7.896 7.962 -2.700 1.00 92.00 85 LEU A N 1
ATOM 665 C CA . LEU A 1 85 ? -7.396 9.335 -2.766 1.00 92.00 85 LEU A CA 1
ATOM 666 C C . LEU A 1 85 ? -8.533 10.357 -2.671 1.00 92.00 85 LEU A C 1
ATOM 668 O O . LEU A 1 85 ? 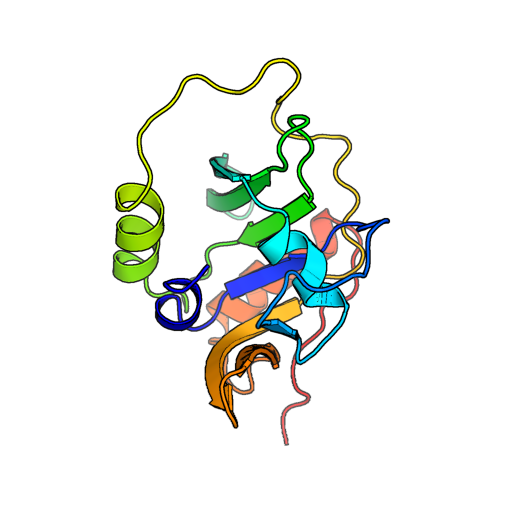-8.502 11.234 -1.812 1.00 92.00 85 LEU A O 1
ATOM 672 N N . ALA A 1 86 ? -9.602 10.166 -3.446 1.00 92.19 86 ALA A N 1
ATOM 673 C CA . ALA A 1 86 ? -10.779 11.037 -3.456 1.00 92.19 86 ALA A CA 1
ATOM 674 C C . ALA A 1 86 ? -11.582 11.026 -2.142 1.00 92.19 86 ALA A C 1
ATOM 676 O O . ALA A 1 86 ? -12.463 11.857 -1.943 1.00 92.19 86 ALA A O 1
ATOM 677 N N . ALA A 1 87 ? -11.325 10.069 -1.244 1.00 90.38 87 ALA A N 1
ATOM 678 C CA . ALA A 1 87 ? -11.942 10.050 0.079 1.00 90.38 87 ALA A CA 1
ATOM 679 C C . ALA A 1 87 ? -11.248 10.976 1.090 1.00 90.38 87 ALA A C 1
ATOM 681 O O . ALA A 1 87 ? -11.777 11.148 2.190 1.00 90.38 87 ALA A O 1
ATOM 682 N N . GLY A 1 88 ? -10.060 11.487 0.763 1.00 86.69 88 GLY A N 1
ATOM 683 C CA . GLY A 1 88 ? -9.393 12.531 1.529 1.00 86.69 88 GLY A CA 1
ATOM 684 C C . GLY A 1 88 ? -9.863 13.922 1.110 1.00 86.69 88 GLY A C 1
ATOM 685 O O . GLY A 1 88 ? -10.403 14.114 0.024 1.00 86.69 88 GLY A O 1
ATOM 686 N N . GLU A 1 89 ? -9.634 14.900 1.978 1.00 88.19 89 GLU A N 1
ATOM 687 C CA . GLU A 1 89 ? -9.743 16.311 1.613 1.00 88.19 89 GLU A CA 1
ATOM 688 C C . GLU A 1 89 ? -8.406 16.765 1.021 1.00 88.19 89 GLU A C 1
ATOM 690 O O . GLU A 1 89 ? -7.343 16.457 1.566 1.00 88.19 89 GLU A O 1
ATOM 695 N N . GLY A 1 90 ? -8.453 17.475 -0.109 1.00 87.44 90 GLY A N 1
ATOM 696 C CA . GLY A 1 90 ? -7.261 18.082 -0.694 1.00 87.44 90 GLY A CA 1
ATOM 697 C C . GLY A 1 90 ? -6.715 19.158 0.240 1.00 87.44 90 GLY A C 1
ATOM 698 O O . GLY A 1 90 ? -7.440 20.074 0.621 1.00 87.44 90 GLY A O 1
ATOM 699 N N . VAL A 1 91 ? -5.442 19.045 0.610 1.00 88.12 91 VAL A N 1
ATOM 700 C CA . VAL A 1 91 ? -4.762 19.980 1.514 1.00 88.12 91 VAL A CA 1
ATOM 701 C C . V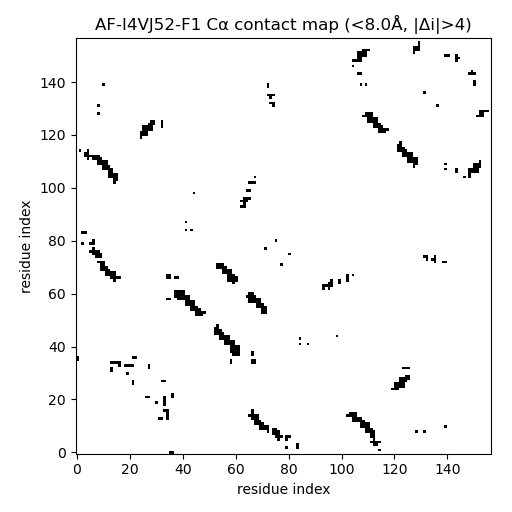AL A 1 91 ? -3.434 20.424 0.921 1.00 88.12 91 VAL A C 1
ATOM 703 O O . VAL A 1 91 ? -2.850 19.729 0.086 1.00 88.12 91 VAL A O 1
ATOM 706 N N . GLU A 1 92 ? -2.935 21.572 1.373 1.00 86.38 92 GLU A N 1
ATOM 707 C CA . GLU A 1 92 ? -1.559 21.960 1.076 1.00 86.38 92 GLU A CA 1
ATOM 708 C C . GLU A 1 92 ? -0.571 20.948 1.685 1.00 86.38 92 GLU A C 1
ATOM 710 O O . GLU A 1 92 ? -0.816 20.428 2.782 1.00 86.38 92 GLU A O 1
ATOM 715 N N . PRO A 1 93 ? 0.555 20.659 1.007 1.00 82.38 93 PRO A N 1
ATOM 716 C CA . PRO A 1 93 ? 1.563 19.758 1.545 1.00 82.38 93 PRO A CA 1
ATOM 717 C C . PRO A 1 93 ? 2.082 20.241 2.910 1.00 82.38 93 PRO A C 1
ATOM 719 O O . PRO A 1 93 ? 2.382 21.429 3.065 1.00 82.38 93 PRO A O 1
ATOM 722 N N . PRO A 1 94 ? 2.239 19.349 3.905 1.00 81.06 94 PRO A N 1
ATOM 723 C CA . PRO A 1 94 ? 2.666 19.754 5.237 1.00 81.06 94 PRO A CA 1
ATOM 724 C C . PRO A 1 94 ? 4.097 20.305 5.222 1.00 81.06 94 PRO A C 1
ATOM 726 O O . PRO A 1 94 ? 4.958 19.855 4.460 1.00 81.06 94 PRO A O 1
ATOM 729 N N . VAL A 1 95 ? 4.372 21.269 6.108 1.00 75.69 95 VAL A N 1
ATOM 730 C CA . VAL A 1 95 ? 5.694 21.898 6.236 1.00 75.69 95 VAL A CA 1
ATOM 731 C C . VAL A 1 95 ? 6.752 20.827 6.506 1.00 75.69 95 VAL A C 1
ATOM 733 O O . VAL A 1 95 ? 6.721 20.145 7.525 1.00 75.69 95 VAL A O 1
ATOM 736 N N . GLY A 1 96 ? 7.705 20.692 5.582 1.00 71.94 96 GLY A N 1
ATOM 737 C CA . GLY A 1 96 ? 8.792 19.714 5.674 1.00 71.94 96 GLY A CA 1
ATOM 738 C C . GLY A 1 96 ? 8.566 18.432 4.874 1.00 71.94 96 GLY A C 1
ATOM 739 O O . GLY A 1 96 ? 9.544 17.720 4.634 1.00 71.94 96 GLY A O 1
ATOM 740 N N . TRP A 1 97 ? 7.351 18.176 4.377 1.00 80.19 97 TRP A N 1
ATOM 741 C CA . TRP A 1 97 ? 7.168 17.133 3.377 1.00 80.19 97 TRP A CA 1
ATOM 742 C C . TRP A 1 97 ? 7.794 17.574 2.057 1.00 80.19 97 TRP A C 1
ATOM 744 O O . TRP A 1 97 ? 7.517 18.632 1.493 1.00 80.19 97 TRP A O 1
ATOM 754 N N . ARG A 1 98 ? 8.699 16.734 1.584 1.00 75.50 98 ARG A N 1
ATOM 755 C CA . ARG A 1 98 ? 9.226 16.715 0.227 1.00 75.50 98 ARG A CA 1
ATOM 756 C C . ARG A 1 98 ? 9.203 15.254 -0.166 1.00 75.50 98 ARG A C 1
ATOM 758 O O . ARG A 1 98 ? 9.473 14.429 0.708 1.00 75.50 98 ARG A O 1
ATOM 765 N N . MET A 1 99 ? 8.946 14.956 -1.441 1.00 70.50 99 MET A N 1
ATOM 766 C CA . MET A 1 99 ? 9.064 13.596 -1.978 1.00 70.50 99 MET A CA 1
ATOM 767 C C . MET A 1 99 ? 10.327 12.944 -1.404 1.00 70.50 99 MET A C 1
ATOM 769 O O . MET A 1 99 ? 11.450 13.417 -1.636 1.00 70.50 99 MET A O 1
ATOM 773 N N . SER A 1 100 ? 10.131 11.972 -0.510 1.00 64.69 100 SER A N 1
ATOM 774 C CA . SER A 1 100 ? 11.133 11.732 0.524 1.00 64.69 100 SER A CA 1
ATOM 775 C C . SER A 1 100 ? 12.281 10.907 -0.036 1.00 64.69 100 SER A C 1
ATOM 777 O O . SER A 1 100 ? 12.206 9.685 -0.130 1.00 64.69 100 SER A O 1
ATOM 779 N N . ARG A 1 101 ? 13.403 11.568 -0.350 1.00 61.84 101 ARG A N 1
ATOM 780 C CA . ARG A 1 101 ? 14.682 10.883 -0.621 1.00 61.84 101 ARG A CA 1
ATOM 781 C C . ARG A 1 101 ? 15.257 10.177 0.614 1.00 61.84 101 ARG A C 1
ATOM 783 O O . ARG A 1 101 ? 16.231 9.448 0.491 1.00 61.84 101 ARG A O 1
ATOM 790 N N . ARG A 1 102 ? 14.716 10.450 1.808 1.00 72.50 102 ARG A N 1
ATOM 791 C CA . ARG A 1 102 ? 15.189 9.904 3.093 1.00 72.50 102 ARG A CA 1
ATOM 792 C C . ARG A 1 102 ? 14.332 8.752 3.609 1.00 72.50 102 ARG A C 1
ATOM 794 O O . ARG A 1 102 ? 14.646 8.210 4.663 1.00 72.50 102 ARG A O 1
ATOM 801 N N . PHE A 1 103 ? 13.247 8.413 2.919 1.00 88.12 103 PHE A N 1
ATOM 802 C CA . PHE A 1 103 ? 12.447 7.254 3.276 1.00 88.12 103 PHE A CA 1
ATOM 803 C C . PHE A 1 103 ? 13.297 5.991 3.113 1.00 88.12 103 PHE A C 1
ATOM 805 O O . PHE A 1 103 ? 13.809 5.732 2.029 1.00 88.12 103 PHE A O 1
ATOM 812 N N . GLN A 1 104 ? 13.467 5.243 4.202 1.00 88.06 104 GLN A N 1
ATOM 813 C CA . GLN A 1 104 ? 14.211 3.988 4.227 1.00 88.06 104 GLN A CA 1
ATOM 814 C C . GLN A 1 104 ? 13.229 2.845 4.500 1.00 88.06 104 GLN A C 1
ATOM 816 O O . GLN A 1 104 ? 12.896 2.577 5.658 1.00 88.06 104 GLN A O 1
ATOM 821 N N . PRO A 1 105 ? 12.692 2.217 3.445 1.00 92.62 105 PRO A N 1
ATOM 822 C CA . PRO A 1 105 ? 11.850 1.041 3.595 1.00 92.62 105 PRO A CA 1
ATOM 823 C C . PRO A 1 105 ? 12.651 -0.144 4.143 1.00 92.62 105 PRO A C 1
ATOM 825 O O . PRO A 1 105 ? 13.832 -0.304 3.845 1.00 92.62 105 PRO A O 1
ATOM 828 N N . ARG A 1 106 ? 12.001 -1.001 4.933 1.00 89.94 106 ARG A N 1
ATOM 829 C CA . ARG A 1 106 ? 12.635 -2.202 5.508 1.00 89.94 106 ARG A CA 1
ATOM 830 C C . ARG A 1 106 ? 12.521 -3.435 4.623 1.00 89.94 106 ARG A C 1
ATOM 832 O O . ARG A 1 106 ? 13.370 -4.320 4.677 1.00 89.94 106 ARG A O 1
ATOM 839 N N . SER A 1 107 ? 11.452 -3.512 3.846 1.00 92.69 107 SER A N 1
ATOM 840 C CA . SER A 1 107 ? 11.190 -4.603 2.916 1.00 92.69 107 SER A CA 1
ATOM 841 C C . SER A 1 107 ? 10.244 -4.140 1.817 1.00 92.69 107 SER A C 1
ATOM 843 O O . SER A 1 107 ? 9.630 -3.076 1.913 1.00 92.69 107 SER A O 1
ATOM 845 N N . ALA A 1 108 ? 10.141 -4.934 0.756 1.00 96.00 108 ALA A N 1
ATOM 846 C CA . ALA A 1 108 ? 9.145 -4.751 -0.285 1.00 96.00 108 ALA A CA 1
ATOM 847 C C . ALA A 1 108 ? 8.182 -5.936 -0.221 1.00 96.00 108 ALA A C 1
ATOM 849 O O . ALA A 1 108 ? 8.593 -7.072 -0.429 1.00 96.00 108 ALA A O 1
ATOM 850 N N . ARG A 1 109 ? 6.910 -5.705 0.104 1.00 95.38 109 ARG A N 1
ATOM 851 C CA . ARG A 1 109 ? 5.941 -6.772 0.384 1.00 95.38 109 ARG A CA 1
ATOM 852 C C . ARG A 1 109 ? 4.815 -6.741 -0.630 1.00 95.38 109 ARG A C 1
ATOM 854 O O . ARG A 1 109 ? 4.039 -5.793 -0.668 1.00 95.38 109 ARG A O 1
ATOM 861 N N . LEU A 1 110 ? 4.696 -7.789 -1.430 1.00 95.12 110 LEU A N 1
ATOM 862 C CA . LEU A 1 110 ? 3.548 -7.962 -2.309 1.00 95.12 110 LEU A CA 1
ATOM 863 C C . LEU A 1 110 ? 2.374 -8.463 -1.467 1.00 95.12 110 LEU A C 1
ATOM 865 O O . LEU A 1 110 ? 2.409 -9.603 -0.998 1.00 95.12 110 LEU A O 1
ATOM 869 N N . CYS A 1 111 ? 1.372 -7.623 -1.206 1.00 94.38 111 CYS A N 1
ATOM 870 C CA . CYS A 1 111 ? 0.326 -7.953 -0.244 1.00 94.38 111 CYS A CA 1
ATOM 871 C C . CYS A 1 111 ? -1.063 -7.431 -0.617 1.00 94.38 111 CYS A C 1
ATOM 873 O O . CYS A 1 111 ? -1.230 -6.502 -1.406 1.00 94.38 111 CYS A O 1
ATOM 875 N N . CYS A 1 112 ? -2.058 -8.052 0.011 1.00 94.75 112 CYS A N 1
ATOM 876 C CA . CYS A 1 112 ? -3.435 -7.592 0.050 1.00 94.75 112 CYS A CA 1
ATOM 877 C C . CYS A 1 112 ? -3.791 -7.255 1.498 1.00 94.75 112 CYS A C 1
ATOM 879 O O . CYS A 1 112 ? -3.437 -7.986 2.433 1.00 94.75 112 CYS A O 1
ATOM 881 N N . PHE A 1 113 ? -4.531 -6.171 1.692 1.00 95.31 113 PHE A N 1
ATOM 882 C CA . PHE A 1 113 ? -4.991 -5.781 3.018 1.00 95.31 113 PHE A CA 1
ATOM 883 C C . PHE A 1 113 ? -6.356 -6.374 3.337 1.00 95.31 113 PHE A C 1
ATOM 885 O O . PHE A 1 113 ? -7.201 -6.550 2.465 1.00 95.31 113 PHE A O 1
ATOM 892 N N . ALA A 1 114 ? -6.602 -6.628 4.616 1.00 93.75 114 ALA A N 1
ATOM 893 C CA . ALA A 1 114 ? -7.889 -7.102 5.093 1.00 93.75 114 ALA A CA 1
ATOM 894 C C . ALA A 1 114 ? -8.276 -6.417 6.398 1.00 93.75 114 ALA A C 1
ATOM 896 O O . ALA A 1 114 ? -7.437 -6.008 7.199 1.00 93.75 114 ALA A O 1
ATOM 897 N N . TRP A 1 115 ? -9.582 -6.318 6.611 1.00 90.19 115 TRP A N 1
ATOM 898 C CA . TRP A 1 115 ? -10.162 -5.795 7.834 1.00 90.19 115 TRP A CA 1
ATOM 899 C C . TRP A 1 115 ? -11.250 -6.723 8.339 1.00 90.19 115 TRP A C 1
ATOM 901 O O . TRP A 1 115 ? -12.053 -7.223 7.554 1.00 90.19 115 TRP A O 1
ATOM 911 N N . ARG A 1 116 ? -11.306 -6.919 9.655 1.00 91.69 116 ARG A N 1
ATOM 912 C CA . ARG A 1 116 ? -12.410 -7.631 10.308 1.00 91.69 116 ARG A CA 1
ATOM 913 C C . ARG A 1 116 ? -12.682 -7.081 11.701 1.00 91.69 116 ARG A C 1
ATOM 915 O O . ARG A 1 116 ? -11.776 -6.578 12.360 1.00 91.69 116 ARG A O 1
ATOM 922 N N . ALA A 1 117 ? -13.924 -7.187 12.155 1.00 92.38 117 ALA A N 1
ATOM 923 C CA . ALA A 1 117 ? -14.272 -6.950 13.552 1.00 92.38 117 ALA A CA 1
ATOM 924 C C . ALA A 1 117 ? -14.067 -8.240 14.362 1.00 92.38 117 ALA A C 1
ATOM 926 O O . ALA A 1 117 ? -14.423 -9.321 13.895 1.00 92.38 117 ALA A O 1
ATOM 927 N N . LEU A 1 118 ? -13.496 -8.134 15.562 1.00 93.44 118 LEU A N 1
ATOM 928 C CA . LEU A 1 118 ? -13.292 -9.259 16.476 1.00 93.44 118 LEU A CA 1
ATOM 929 C C . LEU A 1 118 ? -13.497 -8.795 17.919 1.00 93.44 118 LEU A C 1
ATOM 931 O O . LEU A 1 118 ? -12.686 -8.030 18.427 1.00 93.44 118 LEU A O 1
ATOM 935 N N . ALA A 1 119 ? -14.574 -9.247 18.570 1.00 91.38 119 ALA A N 1
ATOM 936 C CA . ALA A 1 119 ? -14.872 -8.942 19.977 1.00 91.38 119 ALA A CA 1
ATOM 937 C C . ALA A 1 119 ? -14.745 -7.440 20.339 1.00 91.38 119 ALA A C 1
ATOM 939 O O . ALA A 1 119 ? -14.120 -7.072 21.328 1.00 91.38 119 ALA A O 1
ATOM 940 N N . GLY A 1 120 ? -15.294 -6.553 19.500 1.00 90.50 120 GLY A N 1
ATOM 941 C CA . GLY A 1 120 ? -15.224 -5.095 19.696 1.00 90.50 120 GLY A CA 1
ATOM 942 C C . GLY A 1 120 ? -13.921 -4.432 19.227 1.00 90.50 120 GLY A C 1
ATOM 943 O O . GLY A 1 120 ? -13.846 -3.205 19.174 1.00 90.50 120 GLY A O 1
ATOM 944 N N . LEU A 1 121 ? -12.916 -5.210 18.817 1.00 91.75 121 LEU A N 1
ATOM 945 C CA . LEU A 1 121 ? -11.685 -4.713 18.205 1.00 91.75 121 LEU A CA 1
ATOM 946 C C . LEU A 1 121 ? -11.795 -4.670 16.680 1.00 91.75 121 LEU A C 1
ATOM 948 O O . LEU A 1 121 ? -12.469 -5.489 16.049 1.00 91.75 121 LEU A O 1
ATOM 952 N N . ARG A 1 122 ? -11.070 -3.729 16.076 1.00 92.25 122 ARG A N 1
ATOM 953 C CA . ARG A 1 122 ? -10.847 -3.665 14.630 1.00 92.25 122 ARG A CA 1
ATOM 954 C C . ARG A 1 122 ? -9.516 -4.321 14.308 1.00 92.25 122 ARG A C 1
ATOM 956 O O . ARG A 1 122 ? -8.471 -3.797 14.678 1.00 92.25 122 ARG A O 1
ATOM 963 N N . VAL A 1 123 ? -9.551 -5.447 13.613 1.00 93.44 123 VAL A N 1
ATOM 964 C CA . VAL A 1 123 ? -8.345 -6.145 13.174 1.00 93.44 123 VAL A CA 1
ATOM 965 C C . VAL A 1 123 ? -7.972 -5.658 11.783 1.00 93.44 123 VAL A C 1
ATOM 967 O O . VAL A 1 123 ? -8.778 -5.787 10.859 1.00 93.44 123 VAL A O 1
ATOM 970 N N . PHE A 1 124 ? -6.763 -5.123 11.644 1.00 94.25 124 PHE A N 1
ATOM 971 C CA . PHE A 1 124 ? -6.167 -4.775 10.361 1.00 94.25 124 PHE A CA 1
ATOM 972 C C . PHE A 1 124 ? -5.019 -5.725 10.054 1.00 94.25 124 PHE A C 1
ATOM 974 O O . PHE A 1 124 ? -4.099 -5.887 10.852 1.00 94.25 124 PHE A O 1
ATOM 981 N N . ASP A 1 125 ? -5.110 -6.376 8.907 1.00 93.56 125 ASP A N 1
ATOM 982 C CA . ASP A 1 125 ? -4.228 -7.460 8.509 1.00 93.56 125 ASP A CA 1
ATOM 983 C C . ASP A 1 125 ? -3.683 -7.187 7.103 1.00 93.56 125 ASP A C 1
ATOM 985 O O . ASP A 1 125 ? -4.295 -6.477 6.299 1.00 93.56 125 ASP A O 1
ATOM 989 N N . GLY A 1 126 ? -2.519 -7.751 6.819 1.00 92.56 126 GLY A N 1
ATOM 990 C CA . GLY A 1 126 ? -1.797 -7.603 5.567 1.00 92.56 126 GLY A CA 1
ATOM 991 C C . GLY A 1 126 ? -1.219 -8.956 5.221 1.00 92.56 126 GLY A C 1
ATOM 992 O O . GLY A 1 126 ? -0.294 -9.429 5.877 1.00 92.56 126 GLY A O 1
ATOM 993 N N . ARG A 1 127 ? -1.799 -9.603 4.216 1.00 90.94 127 ARG A N 1
ATOM 994 C CA . ARG A 1 127 ? -1.402 -10.949 3.810 1.00 90.94 127 ARG A CA 1
ATOM 995 C C . ARG A 1 127 ? -0.556 -10.845 2.567 1.00 90.94 127 ARG A C 1
ATOM 997 O O . ARG A 1 127 ? -0.929 -10.127 1.643 1.00 90.94 127 ARG A O 1
ATOM 1004 N N . LEU A 1 128 ? 0.558 -11.569 2.540 1.00 89.81 128 LEU A N 1
ATOM 1005 C CA . LEU A 1 128 ? 1.320 -11.712 1.308 1.00 89.81 128 LEU A CA 1
ATOM 1006 C C . LEU A 1 128 ? 0.384 -12.245 0.214 1.00 89.81 128 LEU A C 1
ATOM 1008 O O . LEU A 1 128 ? -0.433 -13.129 0.471 1.00 89.81 128 LEU A O 1
ATOM 1012 N N . ALA A 1 129 ? 0.459 -11.667 -0.979 1.00 86.00 129 ALA A N 1
ATOM 1013 C CA . ALA A 1 129 ? -0.387 -12.077 -2.085 1.00 86.00 129 ALA A CA 1
ATOM 1014 C C . ALA A 1 129 ? 0.043 -13.477 -2.549 1.00 86.00 129 ALA A C 1
ATOM 1016 O O . ALA A 1 129 ? 1.221 -13.703 -2.841 1.00 86.00 129 ALA A O 1
ATOM 1017 N N . SER A 1 130 ? -0.908 -14.415 -2.596 1.00 75.75 130 SER A N 1
ATOM 1018 C CA . SER A 1 130 ? -0.706 -15.769 -3.133 1.00 75.75 130 SER A CA 1
ATOM 1019 C C . SER A 1 130 ? -0.681 -15.790 -4.658 1.00 75.75 130 SER A C 1
ATOM 1021 O O . SER A 1 130 ? -0.027 -16.642 -5.252 1.00 75.75 130 SER A O 1
ATOM 1023 N N . VAL A 1 131 ? -1.383 -14.848 -5.289 1.00 74.44 131 VAL A N 1
ATOM 1024 C CA . VAL A 1 131 ? -1.508 -14.734 -6.740 1.00 74.44 131 VAL A CA 1
ATOM 1025 C C . VAL A 1 131 ? -1.318 -13.271 -7.116 1.00 74.44 131 VAL A C 1
ATOM 1027 O O . VAL A 1 131 ? -2.082 -12.411 -6.691 1.00 74.44 131 VAL A O 1
ATOM 1030 N N . ALA A 1 132 ? -0.292 -13.005 -7.913 1.00 83.19 132 ALA A N 1
ATOM 1031 C CA . ALA A 1 132 ? -0.116 -11.750 -8.629 1.00 83.19 132 ALA A CA 1
ATOM 1032 C C . ALA A 1 132 ? 0.279 -12.083 -10.063 1.00 83.19 132 ALA A C 1
ATOM 1034 O O . ALA A 1 132 ? 1.028 -13.042 -10.291 1.00 83.19 132 ALA A O 1
ATOM 1035 N N . SER A 1 133 ? -0.209 -11.304 -11.021 1.00 89.81 133 SER A N 1
ATOM 1036 C CA . SER A 1 133 ? 0.115 -11.472 -12.430 1.00 89.81 133 SER A CA 1
ATOM 1037 C C . SER A 1 133 ? 1.626 -11.400 -12.667 1.00 89.81 133 SER A C 1
ATOM 1039 O O . SER A 1 133 ? 2.385 -10.791 -11.907 1.00 89.81 133 SER A O 1
ATOM 1041 N N . MET A 1 134 ? 2.088 -11.985 -13.773 1.00 90.44 134 MET A N 1
ATOM 1042 C CA . MET A 1 134 ? 3.491 -11.862 -14.186 1.00 90.44 134 MET A CA 1
ATOM 1043 C C . MET A 1 134 ? 3.918 -10.398 -14.373 1.00 90.44 134 MET A C 1
ATOM 1045 O O . MET A 1 134 ? 5.075 -10.059 -14.124 1.00 90.44 134 MET A O 1
ATOM 1049 N N . ALA A 1 135 ? 2.992 -9.526 -14.789 1.00 90.62 135 ALA A N 1
ATOM 1050 C CA . ALA A 1 135 ? 3.245 -8.097 -14.927 1.00 90.62 135 ALA A CA 1
ATOM 1051 C C . ALA A 1 135 ? 3.436 -7.429 -13.555 1.00 90.62 135 ALA A C 1
ATOM 1053 O O . ALA A 1 135 ? 4.440 -6.747 -13.353 1.00 90.62 135 ALA A O 1
ATOM 1054 N N . GLY A 1 136 ? 2.554 -7.698 -12.588 1.00 91.81 136 GLY A N 1
ATOM 1055 C CA . GLY A 1 136 ? 2.690 -7.203 -11.216 1.00 91.81 136 GLY A CA 1
ATOM 1056 C C . GLY A 1 136 ? 3.954 -7.688 -10.524 1.00 91.81 136 GLY A C 1
ATOM 1057 O O . GLY A 1 136 ? 4.663 -6.890 -9.916 1.00 91.81 136 GLY A O 1
ATOM 1058 N N . GLN A 1 137 ? 4.316 -8.963 -10.693 1.00 92.25 137 GLN A N 1
ATOM 1059 C CA . GLN A 1 137 ? 5.572 -9.501 -10.161 1.00 92.25 137 GLN A CA 1
ATOM 1060 C C . GLN A 1 137 ? 6.804 -8.813 -10.764 1.00 92.25 137 GLN A C 1
ATOM 1062 O O . GLN A 1 137 ? 7.777 -8.558 -10.052 1.00 92.25 137 GLN A O 1
ATOM 1067 N N . ARG A 1 138 ? 6.773 -8.492 -12.065 1.00 92.75 138 ARG A N 1
ATOM 1068 C CA . ARG A 1 138 ? 7.871 -7.789 -12.741 1.00 92.75 138 ARG A CA 1
ATOM 1069 C C . ARG A 1 138 ? 8.037 -6.370 -12.205 1.00 92.75 138 ARG A C 1
ATOM 1071 O O . ARG A 1 138 ? 9.153 -6.015 -11.831 1.00 92.75 138 ARG A O 1
ATOM 1078 N N . VAL A 1 139 ? 6.947 -5.604 -12.121 1.00 93.56 139 VAL A N 1
ATOM 1079 C CA . VAL A 1 139 ? 6.963 -4.236 -11.573 1.00 93.56 139 VAL A CA 1
ATOM 1080 C C . VAL A 1 139 ? 7.426 -4.256 -10.117 1.00 93.56 139 VAL A C 1
ATOM 1082 O O . VAL A 1 139 ? 8.336 -3.517 -9.746 1.00 93.56 139 VAL A O 1
ATOM 1085 N N . ALA A 1 140 ? 6.894 -5.174 -9.307 1.00 94.75 140 ALA A N 1
ATOM 1086 C CA . ALA A 1 140 ? 7.304 -5.322 -7.917 1.00 94.75 140 ALA A CA 1
ATOM 1087 C C . ALA A 1 140 ? 8.799 -5.644 -7.772 1.00 94.75 140 ALA A C 1
ATOM 1089 O O . ALA A 1 140 ? 9.490 -5.049 -6.945 1.00 94.75 140 ALA A O 1
ATOM 1090 N N . GLY A 1 141 ? 9.323 -6.541 -8.612 1.00 94.12 141 GLY A N 1
ATOM 1091 C CA . GLY A 1 141 ? 10.747 -6.868 -8.652 1.00 94.12 141 GLY A CA 1
ATOM 1092 C C . GLY A 1 141 ? 11.628 -5.701 -9.102 1.00 94.12 141 GLY A C 1
ATOM 1093 O O . GLY A 1 141 ? 12.719 -5.525 -8.565 1.00 94.12 141 GLY A O 1
ATOM 1094 N N . GLN A 1 142 ? 11.175 -4.885 -10.057 1.00 93.56 142 GLN A N 1
ATOM 1095 C CA . GLN A 1 142 ? 11.891 -3.682 -10.494 1.00 93.56 142 GLN A CA 1
ATOM 1096 C C . GLN A 1 142 ? 11.965 -2.629 -9.382 1.00 93.56 142 GLN A C 1
ATOM 1098 O O . GLN A 1 142 ? 13.033 -2.058 -9.165 1.00 93.56 142 GLN A O 1
ATOM 1103 N N . VAL A 1 143 ? 10.863 -2.394 -8.661 1.00 93.62 143 VAL A N 1
ATOM 1104 C CA . VAL A 1 143 ? 10.837 -1.463 -7.521 1.00 93.62 143 VAL A CA 1
ATOM 1105 C C . VAL A 1 143 ? 11.725 -1.977 -6.390 1.00 93.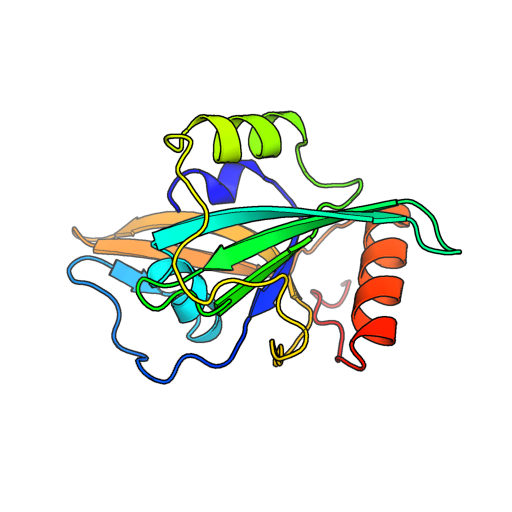62 143 VAL A C 1
ATOM 1107 O O . VAL A 1 143 ? 12.600 -1.249 -5.935 1.00 93.62 143 VAL A O 1
ATOM 1110 N N . ALA A 1 144 ? 11.581 -3.246 -5.995 1.00 93.88 144 ALA A N 1
ATOM 1111 C CA . ALA A 1 144 ? 12.398 -3.834 -4.933 1.00 93.88 144 ALA A CA 1
ATOM 1112 C C . ALA A 1 144 ? 13.903 -3.755 -5.244 1.00 93.88 144 ALA A C 1
ATOM 1114 O O . ALA A 1 144 ? 14.690 -3.402 -4.373 1.00 93.88 144 ALA A O 1
ATOM 1115 N N . ARG A 1 145 ? 14.313 -4.010 -6.496 1.00 92.62 145 ARG A N 1
ATOM 1116 C CA . ARG A 1 145 ? 15.717 -3.862 -6.919 1.00 92.62 145 ARG A CA 1
ATOM 1117 C C . ARG A 1 145 ? 16.197 -2.415 -6.886 1.00 92.62 145 ARG A C 1
ATOM 1119 O O . ARG A 1 145 ? 17.318 -2.183 -6.450 1.00 92.62 145 ARG A O 1
ATOM 1126 N N . ALA A 1 146 ? 15.378 -1.469 -7.345 1.00 90.69 146 ALA A N 1
ATOM 1127 C CA . ALA A 1 146 ? 15.729 -0.049 -7.338 1.00 90.69 146 ALA A CA 1
ATOM 1128 C C . ALA A 1 146 ? 15.931 0.484 -5.909 1.00 90.69 146 ALA A C 1
ATOM 1130 O O . ALA A 1 146 ? 16.828 1.286 -5.678 1.00 90.69 146 ALA A O 1
ATOM 1131 N N . GLU A 1 147 ? 15.144 -0.020 -4.958 1.00 90.19 147 GLU A N 1
ATOM 1132 C CA . GLU A 1 147 ? 15.230 0.321 -3.533 1.00 90.19 147 GLU A CA 1
ATOM 1133 C C . GLU A 1 147 ? 16.228 -0.572 -2.758 1.00 90.19 147 GLU A C 1
ATOM 1135 O O . GLU A 1 147 ? 16.388 -0.420 -1.550 1.00 90.19 147 GLU A O 1
ATOM 1140 N N . ALA A 1 148 ? 16.907 -1.512 -3.433 1.00 91.62 148 ALA A N 1
ATOM 1141 C CA . ALA A 1 148 ? 17.813 -2.504 -2.839 1.00 91.62 148 ALA A CA 1
ATOM 1142 C C . ALA A 1 148 ? 17.188 -3.334 -1.692 1.00 91.62 148 ALA A C 1
ATOM 1144 O O . ALA A 1 148 ? 17.848 -3.666 -0.706 1.00 91.62 148 ALA A O 1
ATOM 1145 N N . LEU A 1 149 ? 15.914 -3.704 -1.838 1.00 92.25 149 LEU A N 1
ATOM 1146 C CA . LEU A 1 149 ? 15.131 -4.437 -0.844 1.00 92.25 149 LEU A CA 1
ATOM 1147 C C . LEU A 1 149 ? 14.896 -5.899 -1.236 1.00 92.25 149 LEU A C 1
ATOM 1149 O O . LEU A 1 149 ? 14.723 -6.212 -2.420 1.00 92.25 149 LEU A O 1
ATOM 1153 N N . PRO A 1 150 ? 14.766 -6.805 -0.250 1.00 90.12 150 PRO A N 1
ATOM 1154 C CA . PRO A 1 150 ? 14.181 -8.112 -0.497 1.00 90.12 150 PRO A CA 1
ATOM 1155 C C . PRO A 1 150 ? 12.694 -7.968 -0.854 1.00 90.12 150 PRO A C 1
ATOM 1157 O O . PRO A 1 150 ? 11.946 -7.247 -0.187 1.00 90.12 150 PRO A O 1
ATOM 1160 N N . LEU A 1 151 ? 12.265 -8.686 -1.896 1.00 91.56 151 LEU A N 1
ATOM 1161 C CA . LEU A 1 151 ? 10.853 -8.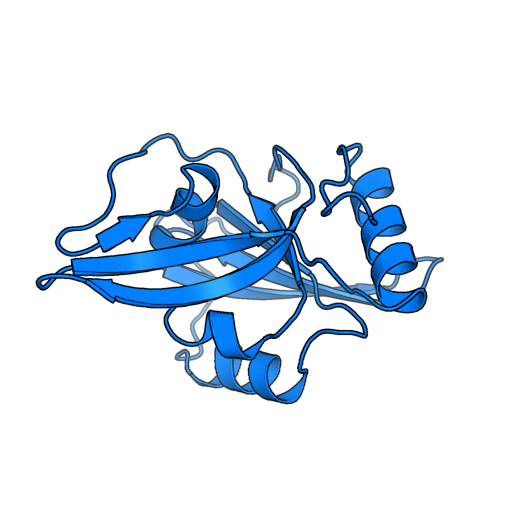811 -2.255 1.00 91.56 151 LEU A CA 1
ATOM 1162 C C . LEU A 1 151 ? 10.229 -10.004 -1.522 1.00 91.56 151 LEU A C 1
ATOM 1164 O O . LEU A 1 151 ? 10.508 -11.161 -1.840 1.00 91.56 151 LEU A O 1
ATOM 1168 N N . GLU A 1 152 ? 9.345 -9.716 -0.577 1.00 90.75 152 GLU A N 1
ATOM 1169 C CA . GLU A 1 152 ? 8.516 -10.690 0.120 1.00 90.75 152 GLU A CA 1
ATOM 1170 C C . GLU A 1 152 ? 7.219 -10.948 -0.654 1.00 90.75 152 GLU A C 1
ATOM 1172 O O . GLU A 1 152 ? 6.470 -10.034 -1.006 1.00 90.75 152 GLU A O 1
ATOM 1177 N N . ARG A 1 153 ? 6.926 -12.225 -0.879 1.00 80.81 153 ARG A N 1
ATOM 1178 C CA . ARG A 1 153 ? 5.695 -12.730 -1.497 1.00 80.81 153 ARG A CA 1
ATOM 1179 C C . ARG A 1 153 ? 5.397 -14.110 -0.925 1.00 80.81 153 ARG A C 1
ATOM 1181 O O . ARG A 1 153 ? 6.301 -14.737 -0.370 1.00 80.81 153 ARG A O 1
ATOM 1188 N N . MET A 1 154 ? 4.163 -14.601 -1.047 1.00 76.69 154 MET A N 1
ATOM 1189 C CA . MET A 1 154 ? 3.920 -16.004 -0.704 1.00 76.69 154 MET A CA 1
ATOM 1190 C C . MET A 1 154 ? 4.751 -16.889 -1.636 1.00 76.69 154 MET A C 1
ATOM 1192 O O . MET A 1 154 ? 4.805 -16.644 -2.843 1.00 76.69 154 MET A O 1
ATOM 1196 N N . ALA A 1 155 ? 5.409 -17.907 -1.079 1.00 59.56 155 ALA A N 1
ATOM 1197 C CA . ALA A 1 155 ? 5.964 -18.975 -1.896 1.00 59.56 155 ALA A CA 1
ATOM 1198 C C . ALA A 1 155 ? 4.797 -19.653 -2.628 1.00 59.56 155 ALA A C 1
ATOM 1200 O O . ALA A 1 155 ? 3.801 -20.007 -1.994 1.00 59.56 155 ALA A O 1
ATOM 1201 N N . GLY A 1 156 ? 4.893 -19.771 -3.954 1.00 54.56 156 GLY A N 1
ATOM 1202 C CA . GLY A 1 156 ? 3.952 -20.591 -4.711 1.00 54.56 156 GLY A CA 1
ATOM 1203 C C . GLY A 1 156 ? 4.051 -22.031 -4.214 1.00 54.56 156 GLY A C 1
ATOM 1204 O O . GLY A 1 156 ? 5.165 -22.528 -4.043 1.00 54.56 156 GLY A O 1
ATOM 1205 N N . VAL A 1 157 ? 2.902 -22.642 -3.922 1.00 40.50 157 VAL A N 1
ATOM 1206 C CA . VAL A 1 157 ? 2.786 -24.088 -3.681 1.00 40.50 157 VAL A CA 1
ATOM 1207 C C . VAL A 1 157 ? 2.880 -24.813 -5.014 1.00 40.50 157 VAL A C 1
ATOM 1209 O O . VAL A 1 157 ? 2.250 -24.314 -5.976 1.00 40.50 157 VAL A O 1
#

pLDDT: mean 89.38, std 8.27, range [40.5, 97.5]

Nearest PDB structures (foldseek):
  7qxv-assembly1_A  TM=6.143E-01  e=3.097E-03  Yersinia enterocolitica
  4cdp-assembly1_A  TM=6.323E-01  e=5.922E-03  Escherichia coli O157:H7
  2j0r-assembly1_A  TM=5.640E-01  e=1.933E-03  Yersinia enterocolitica
  2j0p-assembly1_A  TM=5.462E-01  e=1.132E-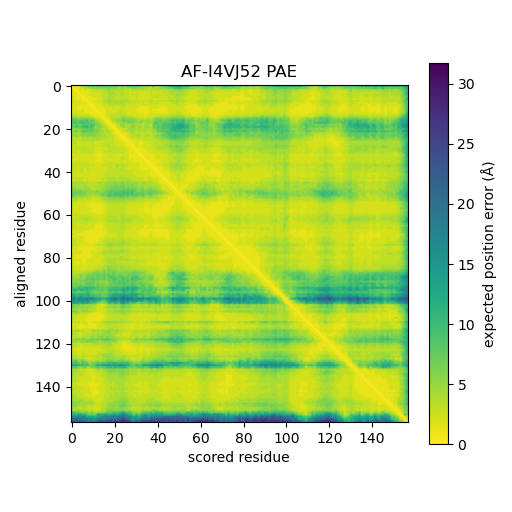02  Yersinia enterocolitica
  1u9t-assembly1_A-2  TM=6.010E-01  e=4.659E-02  Escherichia coli O157:H7 str. EDL933

Organism: NCBI:txid1163408

InterPro domains:
  IPR053733 Heme Transport and Utilization Superfamily [SSF144064] (40-125)

Secondary structure (DSSP, 8-state):
-TTGGGGBEEEEEEB--S--PPPTTEEESSGGGHHHHT--EEEEEEEEETTEEEEEEEEE-TTS-EEEEEE--TTB-HHHHHHHHTTSPP-PPPTT--S-TT--BS-EEEEEEEEEEETTEEEEEEEEPS---HHHHHHHHHHHHHTT--EE-PPP-

Solvent-accessible surface area (backbone atoms only — not comparable to full-atom values): 8911 Å² total; per-residue (Å²): 114,94,57,50,45,59,25,41,39,31,36,38,24,34,29,80,56,91,71,78,73,69,59,92,61,48,43,69,72,45,78,72,54,46,28,65,77,50,39,70,46,78,44,83,46,75,49,81,49,99,90,43,79,46,43,32,35,37,27,18,27,92,76,29,46,60,21,26,38,41,31,68,35,84,56,26,36,62,72,38,47,52,52,51,58,68,71,52,81,92,72,81,82,50,81,79,49,57,91,62,88,79,58,58,59,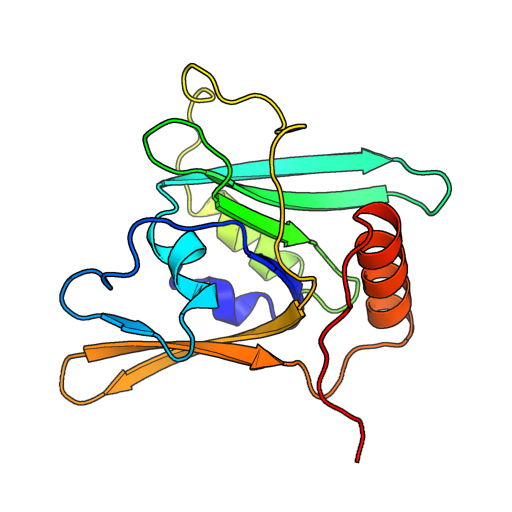78,38,27,33,36,24,30,40,44,74,47,81,54,98,87,28,39,36,44,37,72,42,56,36,79,75,73,51,74,66,28,52,47,54,48,51,52,51,16,59,75,69,74,34,62,74,46,54,45,79,79,129

Radius of gyration: 15.03 Å; Cα contacts (8 Å, |Δi|>4): 305; chains: 1; bounding box: 33×46×39 Å